Protein AF-C6LMX6-F1 (afdb_monomer_lite)

Structure (mmCIF, N/CA/C/O backbone):
data_AF-C6LMX6-F1
#
_entry.id   AF-C6LMX6-F1
#
loop_
_atom_site.group_PDB
_atom_site.id
_atom_site.type_symbol
_atom_site.label_atom_id
_atom_site.label_alt_id
_atom_site.label_comp_id
_atom_site.label_asym_id
_atom_site.label_entity_id
_atom_site.label_seq_id
_atom_site.pdbx_PDB_ins_code
_atom_site.Cartn_x
_atom_site.Cartn_y
_atom_site.Cartn_z
_atom_site.occupancy
_atom_site.B_iso_or_equiv
_atom_sit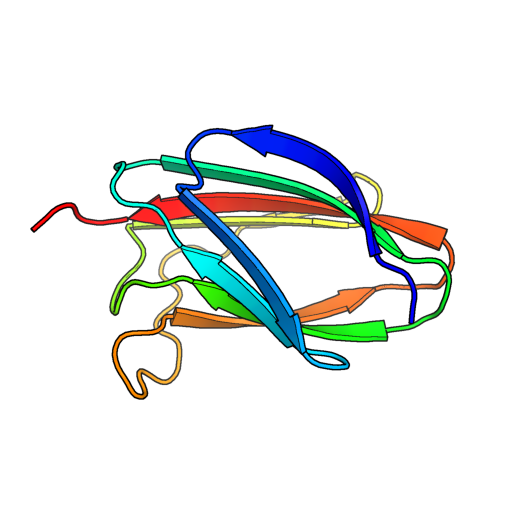e.auth_seq_id
_atom_site.auth_comp_id
_atom_site.auth_asym_id
_atom_site.auth_atom_id
_atom_site.pdbx_PDB_model_num
ATOM 1 N N . MET A 1 1 ? 11.745 10.430 -7.414 1.00 66.94 1 MET A N 1
ATOM 2 C CA . MET A 1 1 ? 10.822 9.294 -7.609 1.00 66.94 1 MET A CA 1
ATOM 3 C C . MET A 1 1 ? 9.443 9.878 -7.841 1.00 66.94 1 MET A C 1
ATOM 5 O O . MET A 1 1 ? 9.016 10.656 -6.999 1.00 66.94 1 MET A O 1
ATOM 9 N N . SER A 1 2 ? 8.808 9.570 -8.974 1.00 77.62 2 SER A N 1
ATOM 10 C CA . SER A 1 2 ? 7.415 9.965 -9.233 1.00 77.62 2 SER A CA 1
ATOM 11 C C . SER A 1 2 ? 6.511 8.787 -8.899 1.00 77.62 2 SER A C 1
ATOM 13 O O . SER A 1 2 ? 6.816 7.665 -9.315 1.00 77.62 2 SER A O 1
ATOM 15 N N . LEU A 1 3 ? 5.462 9.050 -8.126 1.00 85.88 3 LEU A N 1
ATOM 16 C CA . LEU A 1 3 ? 4.334 8.153 -7.924 1.00 85.88 3 LEU A CA 1
ATOM 17 C C . LEU A 1 3 ? 3.139 8.766 -8.638 1.00 85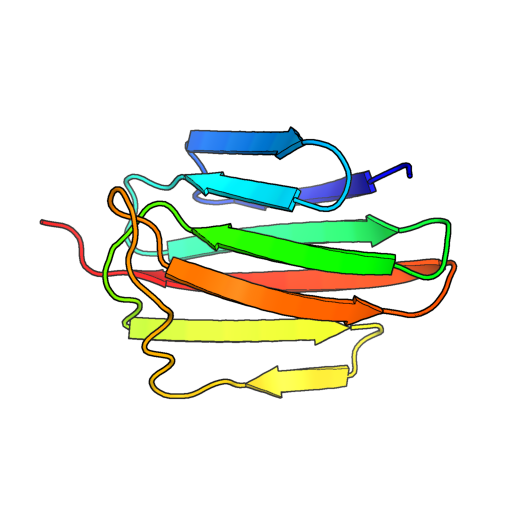.88 3 LEU A C 1
ATOM 19 O O . LEU A 1 3 ? 2.688 9.842 -8.252 1.00 85.88 3 LEU A O 1
ATOM 23 N N . ASP A 1 4 ? 2.632 8.078 -9.653 1.00 91.25 4 ASP A N 1
ATOM 24 C CA . ASP A 1 4 ? 1.445 8.528 -10.374 1.00 91.25 4 ASP A CA 1
ATOM 25 C C . ASP A 1 4 ? 0.257 7.688 -9.901 1.00 91.25 4 ASP A C 1
ATOM 27 O O . ASP A 1 4 ? 0.205 6.475 -10.120 1.00 91.25 4 ASP A O 1
ATOM 31 N N . VAL A 1 5 ? -0.667 8.321 -9.176 1.00 93.44 5 VAL A N 1
ATOM 32 C CA . VAL A 1 5 ? -1.855 7.654 -8.630 1.00 93.44 5 VAL A CA 1
ATOM 33 C C . VAL A 1 5 ? -2.842 7.389 -9.758 1.00 93.44 5 VAL A C 1
ATOM 35 O O . VAL A 1 5 ? -3.235 8.308 -10.472 1.00 93.44 5 VAL A O 1
ATOM 38 N N . LEU A 1 6 ? -3.252 6.130 -9.894 1.00 93.75 6 LEU A N 1
ATOM 39 C CA . LEU A 1 6 ? -4.257 5.700 -10.863 1.00 93.75 6 LEU A CA 1
ATOM 40 C C . LEU A 1 6 ? -5.652 5.675 -10.239 1.00 93.75 6 LEU A C 1
ATOM 42 O O . LEU A 1 6 ? -6.624 6.072 -10.873 1.00 93.75 6 LEU A O 1
ATOM 46 N N . GLU A 1 7 ? -5.747 5.180 -9.006 1.00 94.88 7 GLU A N 1
ATOM 47 C CA . GLU A 1 7 ? -7.017 4.946 -8.327 1.00 94.88 7 GLU A CA 1
ATOM 48 C C . GLU A 1 7 ? -6.818 4.987 -6.810 1.00 94.88 7 GLU A C 1
ATOM 50 O O . GLU A 1 7 ? -5.782 4.558 -6.299 1.00 94.88 7 GLU A O 1
ATOM 55 N N . MET A 1 8 ? -7.805 5.505 -6.084 1.00 94.69 8 MET A N 1
ATOM 56 C CA . MET A 1 8 ? -7.797 5.560 -4.626 1.00 94.69 8 MET A CA 1
ATOM 57 C C . MET A 1 8 ? -9.231 5.529 -4.103 1.00 94.69 8 MET A C 1
ATOM 59 O O . MET A 1 8 ? -10.082 6.259 -4.611 1.00 94.69 8 MET A O 1
ATOM 63 N N . ASN A 1 9 ? -9.494 4.711 -3.085 1.00 95.62 9 ASN A N 1
ATOM 64 C CA . ASN A 1 9 ? -10.790 4.650 -2.413 1.00 95.62 9 ASN A CA 1
ATOM 65 C C . ASN A 1 9 ? -10.612 4.362 -0.916 1.00 95.62 9 ASN A C 1
ATOM 67 O O . ASN A 1 9 ? -9.650 3.708 -0.517 1.00 95.62 9 ASN A O 1
ATOM 71 N N . GLY A 1 10 ? -11.526 4.862 -0.086 1.00 90.88 10 GLY A N 1
ATOM 72 C CA . GLY A 1 10 ? -11.503 4.636 1.361 1.00 90.88 10 GLY A CA 1
ATOM 73 C C . GLY A 1 10 ? -10.314 5.267 2.096 1.00 90.88 10 GLY A C 1
ATOM 74 O O . GLY A 1 10 ? -10.085 4.928 3.249 1.0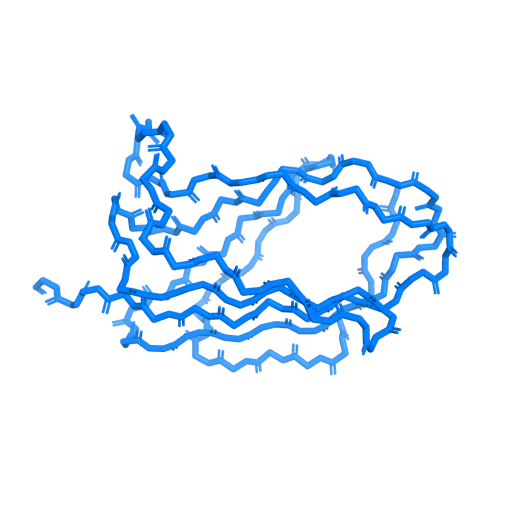0 90.88 10 GLY A O 1
ATOM 75 N N . LEU A 1 11 ? -9.545 6.164 1.463 1.00 92.69 11 LEU A N 1
ATOM 76 C CA . LEU A 1 11 ? -8.451 6.905 2.103 1.00 92.69 11 LEU A CA 1
ATOM 77 C C . LEU A 1 11 ? -8.851 8.361 2.341 1.00 92.69 11 LEU A C 1
ATOM 79 O O . LEU A 1 11 ? -9.251 9.049 1.404 1.00 92.69 11 LEU A O 1
ATOM 83 N N . ASP A 1 12 ? -8.658 8.857 3.561 1.00 90.69 12 ASP A N 1
ATOM 84 C CA . ASP A 1 12 ? -8.832 10.279 3.886 1.00 90.69 12 ASP A CA 1
ATOM 85 C C . ASP A 1 12 ? -7.640 11.110 3.426 1.00 90.69 12 ASP A C 1
ATOM 87 O O . ASP A 1 12 ? -7.774 12.279 3.072 1.00 90.69 12 ASP A O 1
ATOM 91 N N . SER A 1 13 ? -6.443 10.521 3.462 1.00 91.06 13 SER A N 1
ATOM 92 C CA . SER A 1 13 ? -5.236 11.178 2.970 1.00 91.06 13 SER A CA 1
ATOM 93 C C . SER A 1 13 ? -4.172 10.184 2.533 1.00 91.06 13 SER A C 1
ATOM 95 O O . SER A 1 13 ? -4.037 9.083 3.075 1.00 91.06 13 SER A O 1
ATOM 97 N N . MET A 1 14 ? -3.382 10.630 1.560 1.00 92.00 14 MET A N 1
ATOM 98 C CA . MET A 1 14 ? -2.160 9.980 1.126 1.00 92.00 14 MET A CA 1
ATOM 99 C C . MET A 1 14 ? -1.036 11.015 1.083 1.00 92.00 14 MET A C 1
ATOM 101 O O . MET A 1 14 ? -1.221 12.120 0.572 1.00 92.00 14 MET A O 1
ATOM 105 N N . GLU A 1 15 ? 0.123 10.665 1.637 1.00 92.94 15 GLU A N 1
ATOM 106 C CA . GLU A 1 15 ? 1.310 11.518 1.629 1.00 92.94 15 GLU A CA 1
ATOM 107 C C . GLU A 1 15 ? 2.544 10.723 1.195 1.00 92.94 15 GLU A C 1
ATOM 109 O O . GLU A 1 15 ? 2.831 9.651 1.726 1.00 92.94 15 GLU A O 1
ATOM 114 N N . GLN A 1 16 ? 3.319 11.275 0.261 1.00 90.19 16 GLN A N 1
ATOM 115 C CA . GLN A 1 16 ? 4.613 10.726 -0.128 1.00 90.19 16 GLN A CA 1
ATOM 116 C C . GLN A 1 16 ? 5.752 11.552 0.484 1.00 90.19 16 GLN A C 1
ATOM 118 O O . GLN A 1 16 ? 5.847 12.759 0.264 1.00 90.19 16 GLN A O 1
ATOM 123 N N . ARG A 1 17 ? 6.679 10.887 1.186 1.00 89.19 17 ARG A N 1
ATOM 124 C CA . ARG A 1 17 ? 7.916 11.489 1.715 1.00 89.19 17 ARG A CA 1
ATOM 125 C C . ARG A 1 17 ? 9.133 10.701 1.250 1.00 89.19 17 ARG A C 1
ATOM 127 O O . ARG A 1 17 ? 9.503 9.690 1.841 1.00 89.19 17 ARG A O 1
ATOM 134 N N . GLY A 1 18 ? 9.760 11.145 0.161 1.00 87.88 18 GLY A N 1
ATOM 135 C CA . GLY A 1 18 ? 10.859 10.401 -0.461 1.00 87.88 18 GLY A CA 1
ATOM 136 C C . GLY A 1 18 ? 10.398 9.011 -0.913 1.00 87.88 18 GLY A C 1
ATOM 137 O O . GLY A 1 18 ? 9.488 8.904 -1.735 1.00 87.88 18 GLY A O 1
ATOM 138 N N . SER A 1 19 ? 11.010 7.966 -0.349 1.00 87.62 19 SER A N 1
ATOM 139 C CA . SER A 1 19 ? 10.645 6.554 -0.567 1.00 87.62 19 SER A CA 1
ATOM 140 C C . SER A 1 19 ? 9.634 6.022 0.458 1.00 87.62 19 SER A C 1
ATOM 142 O O . SER A 1 19 ? 9.547 4.812 0.666 1.00 87.62 19 SER A O 1
ATOM 144 N N . GLN A 1 20 ? 8.901 6.905 1.138 1.00 91.19 20 GLN A N 1
ATOM 145 C CA . GLN A 1 20 ? 7.826 6.534 2.052 1.00 91.19 20 GLN A CA 1
ATOM 146 C C . GLN A 1 20 ? 6.468 6.931 1.482 1.00 91.19 20 GLN A C 1
ATOM 148 O O . GLN A 1 20 ? 6.322 8.033 0.950 1.00 91.19 20 GLN A O 1
ATOM 153 N N . LEU A 1 21 ? 5.485 6.050 1.643 1.00 92.50 21 LEU A N 1
ATOM 154 C CA . LEU A 1 21 ? 4.086 6.289 1.307 1.00 92.50 21 LEU A CA 1
ATOM 155 C C . LEU A 1 21 ? 3.242 6.124 2.570 1.00 92.50 21 LEU A C 1
ATOM 157 O O . LEU A 1 21 ? 3.206 5.044 3.149 1.00 92.50 21 LEU A O 1
ATOM 161 N N . ILE A 1 22 ? 2.583 7.191 2.999 1.00 91.88 22 ILE A N 1
ATOM 162 C CA . ILE A 1 22 ? 1.720 7.215 4.177 1.00 91.88 22 ILE A CA 1
ATOM 163 C C . ILE A 1 22 ? 0.271 7.194 3.699 1.00 91.88 22 ILE A C 1
ATOM 165 O O . ILE A 1 22 ? -0.131 8.057 2.923 1.00 91.88 22 ILE A O 1
ATOM 169 N N . LEU A 1 23 ? -0.501 6.220 4.170 1.00 93.12 23 LEU A N 1
ATOM 170 C CA . LEU A 1 23 ? -1.911 6.014 3.860 1.00 93.12 23 LEU A CA 1
ATOM 171 C C . LEU A 1 23 ? -2.713 6.154 5.152 1.00 93.12 23 LEU A C 1
ATOM 173 O O . LEU A 1 23 ? -2.418 5.486 6.143 1.00 93.12 23 LEU A O 1
ATOM 177 N N . LYS A 1 24 ? -3.726 7.017 5.163 1.00 90.00 24 LYS A N 1
ATOM 178 C CA . LYS A 1 24 ? -4.639 7.157 6.303 1.00 90.00 24 LYS A CA 1
ATOM 179 C C . LYS A 1 24 ? -6.067 6.918 5.851 1.00 90.00 24 LYS A C 1
ATOM 181 O O . LYS A 1 24 ? -6.484 7.447 4.823 1.00 90.00 24 LYS A O 1
ATOM 186 N N . SER A 1 25 ? -6.783 6.138 6.646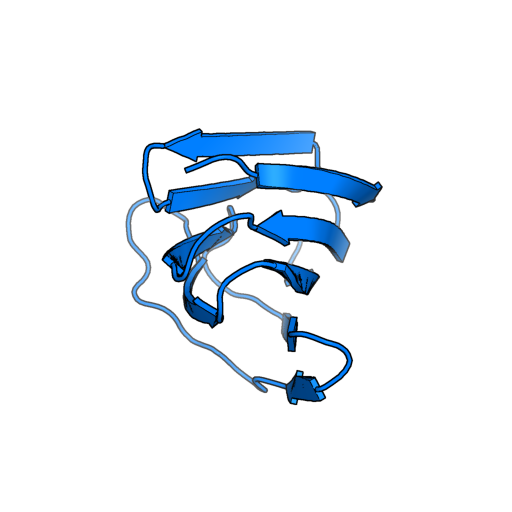 1.00 86.88 25 SER A N 1
ATOM 187 C CA . SER A 1 25 ? -8.197 5.837 6.474 1.00 86.88 25 SER A CA 1
ATOM 188 C C . SER A 1 25 ? -8.885 5.891 7.841 1.00 86.88 25 SER A C 1
ATOM 190 O O . SER A 1 25 ? -8.313 5.443 8.834 1.00 86.88 25 SER A O 1
ATOM 192 N N . LEU A 1 26 ? -10.090 6.444 7.884 1.00 83.19 26 LEU A N 1
ATOM 193 C CA . LEU A 1 26 ? -11.061 6.423 8.973 1.00 83.19 26 LEU A CA 1
ATOM 194 C C . LEU A 1 26 ? -12.100 5.312 8.748 1.00 83.19 26 LEU A C 1
ATOM 196 O O . LEU A 1 26 ? -12.873 4.999 9.650 1.00 83.19 26 LEU A O 1
ATOM 200 N N . GLY A 1 27 ? -12.138 4.739 7.540 1.00 86.44 27 GLY A N 1
ATOM 201 C CA . GLY A 1 27 ? -12.994 3.616 7.174 1.00 86.44 27 GLY A CA 1
ATOM 202 C C . GLY A 1 27 ? -12.362 2.269 7.515 1.00 86.44 27 GLY A C 1
ATOM 203 O O . GLY A 1 27 ? -11.187 2.173 7.852 1.00 86.44 27 GLY A O 1
ATOM 204 N N . GLU A 1 28 ? -13.147 1.201 7.418 1.00 90.88 28 GLU A N 1
ATOM 205 C CA . GLU A 1 28 ? -12.653 -0.160 7.659 1.00 90.88 28 GLU A CA 1
ATOM 206 C C . GLU A 1 28 ? -11.736 -0.637 6.530 1.00 90.88 28 GLU A C 1
ATOM 208 O O . GLU A 1 28 ? -10.796 -1.386 6.775 1.00 90.88 28 GLU A O 1
ATOM 213 N N . GLU A 1 29 ? -11.980 -0.182 5.303 1.00 92.81 29 GLU A N 1
ATOM 214 C CA . GLU A 1 29 ? -11.253 -0.607 4.113 1.00 92.81 29 GLU A CA 1
ATOM 215 C C . GLU A 1 29 ? -10.622 0.587 3.399 1.00 92.81 29 GLU A C 1
ATOM 217 O O . GLU A 1 29 ? -11.220 1.662 3.295 1.00 92.81 29 GLU A O 1
ATOM 222 N N . GLY A 1 30 ? -9.418 0.378 2.873 1.00 93.88 30 GLY A N 1
ATOM 223 C CA . GLY A 1 30 ? -8.688 1.361 2.088 1.00 93.88 30 GLY A CA 1
ATOM 224 C C . GLY A 1 30 ? -7.970 0.714 0.914 1.00 93.88 30 GLY A C 1
ATOM 225 O O . GLY A 1 30 ? -7.460 -0.405 0.999 1.00 93.88 30 GLY A O 1
ATOM 226 N N . TYR A 1 31 ? -7.922 1.436 -0.201 1.00 94.19 31 TYR A N 1
ATOM 227 C CA . TYR A 1 31 ? -7.277 0.981 -1.421 1.00 94.19 31 TYR A CA 1
ATOM 228 C C . TYR A 1 31 ? -6.575 2.120 -2.153 1.00 94.19 31 TYR A C 1
ATOM 230 O O . TYR A 1 31 ? -7.084 3.240 -2.250 1.00 94.19 31 TYR A O 1
ATOM 238 N N . ILE A 1 32 ? -5.415 1.806 -2.724 1.00 95.50 32 ILE A N 1
ATOM 239 C CA . ILE A 1 32 ? -4.704 2.679 -3.651 1.00 95.50 32 ILE A CA 1
ATOM 240 C C . ILE A 1 32 ? -4.006 1.861 -4.737 1.00 95.50 32 ILE A C 1
ATOM 242 O O . ILE A 1 32 ? -3.403 0.823 -4.465 1.00 95.50 32 ILE A O 1
ATOM 246 N N . ARG A 1 33 ? -4.027 2.372 -5.968 1.00 94.88 33 ARG A N 1
ATOM 247 C CA . ARG A 1 33 ? -3.245 1.858 -7.090 1.00 94.88 33 ARG A CA 1
ATOM 248 C C . ARG A 1 33 ? -2.469 2.978 -7.757 1.00 94.88 33 ARG A C 1
ATOM 250 O O . ARG A 1 33 ? -3.003 4.056 -8.008 1.00 94.88 33 ARG A O 1
ATOM 257 N N . PHE A 1 34 ? -1.203 2.725 -8.046 1.00 93.69 34 PHE A N 1
ATOM 258 C CA . PHE A 1 34 ? -0.276 3.728 -8.559 1.00 93.69 34 PHE A CA 1
ATOM 259 C C . PHE A 1 34 ? 0.812 3.103 -9.428 1.00 93.69 34 PHE A C 1
ATOM 261 O O . PHE A 1 34 ? 1.063 1.901 -9.359 1.00 93.69 34 PHE A O 1
ATOM 268 N N . THR A 1 35 ? 1.495 3.922 -10.222 1.00 92.44 35 THR A N 1
ATOM 269 C CA . THR A 1 35 ? 2.688 3.510 -10.971 1.00 92.44 35 THR A CA 1
ATOM 270 C C . THR A 1 35 ? 3.947 4.170 -10.434 1.00 92.44 35 THR A C 1
ATOM 272 O O . THR A 1 35 ? 3.919 5.323 -10.003 1.00 92.44 35 THR A O 1
ATOM 275 N N . ILE A 1 36 ? 5.070 3.455 -10.506 1.00 90.25 36 ILE A N 1
ATOM 276 C CA . ILE A 1 36 ? 6.405 3.992 -10.222 1.00 90.25 36 ILE A CA 1
ATOM 277 C C . ILE A 1 36 ? 7.257 4.017 -11.490 1.00 90.25 36 ILE A C 1
ATOM 279 O O . ILE A 1 36 ? 7.317 3.047 -12.241 1.00 90.25 36 ILE A O 1
ATOM 283 N N . SER A 1 37 ? 7.971 5.114 -11.737 1.00 86.69 37 SER A N 1
ATOM 284 C CA . SER A 1 37 ? 8.787 5.261 -12.953 1.00 86.69 37 SER A CA 1
ATOM 285 C C . SER A 1 37 ? 10.159 4.579 -12.872 1.00 86.69 37 SER A C 1
ATOM 287 O O . SER A 1 37 ? 10.705 4.159 -13.893 1.00 86.69 37 SER A O 1
ATOM 289 N N . THR A 1 38 ? 10.702 4.412 -11.666 1.00 88.25 38 THR A N 1
ATOM 290 C CA . THR A 1 38 ? 12.038 3.853 -11.404 1.00 88.25 38 THR A CA 1
ATOM 291 C C . THR A 1 38 ? 11.980 2.735 -10.373 1.00 88.25 38 THR A C 1
ATOM 293 O O . THR A 1 38 ? 11.119 2.765 -9.496 1.00 88.25 38 THR A O 1
ATOM 296 N N . TYR A 1 39 ? 12.927 1.794 -10.434 1.00 87.94 39 TYR A N 1
ATOM 297 C CA . TYR A 1 39 ? 13.131 0.782 -9.396 1.00 87.94 39 TYR A CA 1
ATOM 298 C C . TYR A 1 39 ? 13.149 1.441 -8.018 1.00 87.94 39 TYR A C 1
ATOM 300 O O . TYR A 1 39 ? 13.904 2.389 -7.788 1.00 87.94 39 TYR A O 1
ATOM 308 N N . THR A 1 40 ? 12.294 0.959 -7.124 1.00 86.62 40 THR A N 1
ATOM 309 C CA . THR A 1 40 ? 12.054 1.606 -5.838 1.00 86.62 40 THR A CA 1
ATOM 310 C C . THR A 1 40 ? 11.854 0.556 -4.757 1.00 86.62 40 THR A C 1
ATOM 312 O O . THR A 1 40 ? 11.087 -0.392 -4.922 1.00 86.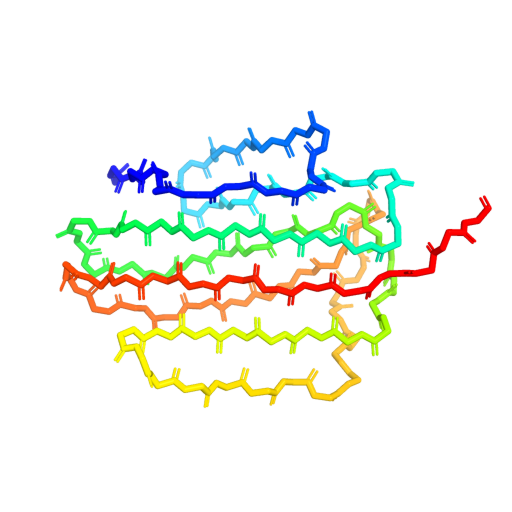62 40 THR A O 1
ATOM 315 N N . LYS A 1 41 ? 12.520 0.774 -3.620 1.00 90.00 41 LYS A N 1
ATOM 316 C CA . LYS A 1 41 ? 12.160 0.164 -2.342 1.00 90.00 41 LYS A CA 1
ATOM 317 C C . LYS A 1 41 ? 11.303 1.166 -1.571 1.00 90.00 41 LYS A C 1
ATOM 319 O O . LYS A 1 41 ? 11.818 2.196 -1.138 1.00 90.00 41 LYS A O 1
ATOM 324 N N . LEU A 1 42 ? 10.006 0.900 -1.474 1.00 88.69 42 LEU A N 1
ATOM 325 C CA . LEU A 1 42 ? 9.015 1.780 -0.862 1.00 88.69 42 LEU A CA 1
ATOM 326 C C . LEU A 1 42 ? 8.692 1.289 0.549 1.00 88.69 42 LEU A C 1
ATOM 328 O O . LEU A 1 42 ? 8.333 0.128 0.716 1.00 88.69 42 LEU A O 1
ATOM 332 N N . LYS A 1 43 ? 8.765 2.170 1.548 1.00 90.88 43 LYS A N 1
ATOM 333 C CA . LYS A 1 43 ? 8.212 1.904 2.881 1.00 90.88 43 LYS A CA 1
ATOM 334 C C . LYS A 1 43 ? 6.793 2.459 2.949 1.00 90.88 43 LYS A C 1
ATOM 336 O O . LYS A 1 43 ? 6.602 3.670 2.875 1.00 90.88 43 LYS A O 1
ATOM 341 N N . VAL A 1 44 ? 5.808 1.588 3.092 1.00 91.12 44 VAL A N 1
ATOM 342 C CA . VAL A 1 44 ? 4.401 1.968 3.231 1.00 91.12 44 VAL A CA 1
ATOM 343 C C . VAL A 1 44 ? 4.050 2.040 4.710 1.00 91.12 44 VAL A C 1
ATOM 345 O O . VAL A 1 44 ? 4.481 1.185 5.474 1.00 91.12 44 VAL A O 1
ATOM 348 N N . LEU A 1 45 ? 3.302 3.064 5.112 1.00 90.50 45 LEU A N 1
ATOM 349 C CA . LEU A 1 45 ? 2.815 3.316 6.466 1.00 90.50 45 LEU A CA 1
ATOM 350 C C . LEU A 1 45 ? 1.294 3.481 6.410 1.00 90.50 45 LEU A C 1
ATOM 352 O O . LEU A 1 45 ? 0.822 4.455 5.837 1.00 90.50 45 LEU A O 1
ATOM 356 N N . ILE A 1 46 ? 0.527 2.571 7.001 1.00 89.19 46 ILE A N 1
ATOM 357 C CA . ILE A 1 46 ? -0.934 2.674 7.116 1.00 89.19 46 ILE A CA 1
ATOM 358 C C . ILE A 1 46 ? -1.274 3.168 8.523 1.00 89.19 46 ILE A C 1
ATOM 360 O O . ILE A 1 46 ? -0.731 2.641 9.489 1.00 89.19 46 ILE A O 1
ATOM 364 N N . GLY A 1 47 ? -2.120 4.193 8.642 1.00 86.44 47 GLY A N 1
ATOM 365 C CA . GLY A 1 47 ? -2.481 4.885 9.890 1.00 86.44 47 GLY A CA 1
ATOM 366 C C . GLY A 1 47 ? -3.334 4.080 10.874 1.00 86.44 47 GLY A C 1
ATOM 367 O O . GLY A 1 47 ? -4.365 4.570 11.317 1.00 86.44 47 GLY A O 1
ATOM 368 N N . THR A 1 48 ? -2.908 2.863 11.196 1.00 80.44 48 THR A N 1
ATOM 369 C CA . THR A 1 48 ? -3.479 1.989 12.221 1.00 80.44 48 THR A CA 1
ATOM 370 C C . THR A 1 48 ? -2.395 1.100 12.815 1.00 80.44 48 THR A C 1
ATOM 372 O O . THR A 1 48 ? -1.449 0.718 12.125 1.00 80.44 48 THR A O 1
ATOM 375 N N . GLU A 1 49 ? -2.526 0.721 14.083 1.00 73.94 49 GLU A N 1
ATOM 376 C CA . GLU A 1 49 ? -1.569 -0.173 14.745 1.00 73.94 49 GLU A CA 1
ATOM 377 C C . GLU A 1 49 ? -1.683 -1.625 14.270 1.00 73.94 49 GLU A C 1
ATOM 379 O O . GLU A 1 49 ? -0.690 -2.351 14.269 1.00 73.94 49 GLU A O 1
ATOM 384 N N . VAL A 1 50 ? -2.884 -2.063 13.872 1.00 76.50 50 VAL A N 1
ATOM 385 C CA . VAL A 1 50 ? -3.147 -3.453 13.487 1.00 76.50 50 VAL A CA 1
ATOM 386 C C . VAL A 1 50 ? -4.075 -3.503 12.279 1.00 76.50 50 VAL A C 1
ATOM 388 O O . VAL A 1 50 ? -5.184 -2.967 12.298 1.00 76.50 50 VAL A O 1
ATOM 391 N N . LEU A 1 51 ? -3.638 -4.222 11.247 1.00 84.00 51 LEU A N 1
ATOM 392 C CA . LEU A 1 51 ? -4.450 -4.547 10.079 1.00 84.00 51 LEU A CA 1
ATOM 393 C C . LEU A 1 51 ? -5.157 -5.889 10.276 1.00 84.00 51 LEU A C 1
ATOM 395 O O . LEU A 1 51 ? -4.583 -6.833 10.820 1.00 84.00 51 LEU A O 1
ATOM 399 N N . LYS A 1 52 ? -6.404 -5.975 9.811 1.00 86.94 52 LYS A N 1
ATOM 400 C CA . LYS A 1 52 ? -7.132 -7.242 9.666 1.00 86.94 52 LYS A CA 1
ATOM 401 C C . LYS A 1 52 ? -6.554 -8.046 8.506 1.00 86.94 52 LYS A C 1
ATOM 403 O O . LYS A 1 52 ? -6.275 -9.230 8.660 1.00 86.94 52 LYS A O 1
ATOM 408 N N . SER A 1 53 ? -6.351 -7.384 7.370 1.00 87.31 53 SER A N 1
ATOM 409 C CA . SER A 1 53 ? -5.765 -7.971 6.168 1.00 87.31 53 SER A CA 1
ATOM 410 C C . SER A 1 53 ? -5.008 -6.919 5.362 1.00 87.31 53 SER A C 1
ATOM 412 O O . SER A 1 53 ? -5.290 -5.718 5.440 1.00 87.31 53 SER A O 1
ATOM 414 N N . LEU A 1 54 ? -4.019 -7.382 4.601 1.00 88.75 54 LEU A N 1
ATOM 415 C CA . LEU A 1 54 ? -3.222 -6.572 3.690 1.00 88.75 54 LEU A CA 1
ATOM 416 C C . LEU A 1 54 ? -2.922 -7.389 2.433 1.00 88.75 54 LEU A C 1
ATOM 418 O O . LEU A 1 54 ? -2.293 -8.446 2.493 1.00 88.75 54 LEU A O 1
ATOM 422 N N . THR A 1 55 ? -3.310 -6.853 1.284 1.00 89.31 55 THR A N 1
ATOM 423 C CA . THR A 1 55 ? -3.006 -7.425 -0.025 1.00 89.31 55 THR A CA 1
ATOM 424 C C . THR A 1 55 ? -2.198 -6.419 -0.824 1.00 89.31 55 THR A C 1
ATOM 426 O O . THR A 1 55 ? -2.609 -5.273 -1.017 1.00 89.31 55 THR A O 1
ATOM 429 N N . VAL A 1 56 ? -1.041 -6.855 -1.315 1.00 89.69 56 VAL A N 1
ATOM 430 C CA . VAL A 1 56 ? -0.170 -6.048 -2.168 1.00 89.69 56 VAL A CA 1
ATOM 431 C C . VAL A 1 56 ? -0.070 -6.725 -3.524 1.00 89.69 56 VAL A C 1
ATOM 433 O O . VAL A 1 56 ? 0.130 -7.930 -3.616 1.00 89.69 56 VAL A O 1
ATOM 436 N N . CYS A 1 57 ? -0.198 -5.957 -4.594 1.00 87.81 57 CYS A N 1
ATOM 437 C CA . CYS A 1 57 ? -0.037 -6.441 -5.955 1.00 87.81 57 CYS A CA 1
ATOM 438 C C . CYS A 1 57 ? 1.026 -5.607 -6.664 1.00 87.81 57 CYS A C 1
ATOM 440 O O . CYS A 1 57 ? 0.991 -4.381 -6.580 1.00 87.81 57 CYS A O 1
ATOM 442 N N . VAL A 1 58 ? 1.967 -6.249 -7.356 1.00 86.00 58 VAL A N 1
ATOM 443 C CA . VAL A 1 58 ? 2.985 -5.581 -8.179 1.00 86.00 58 VAL A CA 1
ATOM 444 C C . VAL A 1 58 ? 2.959 -6.198 -9.573 1.00 86.00 58 VAL A C 1
ATOM 446 O O . VAL A 1 58 ? 3.248 -7.379 -9.723 1.00 86.00 58 VAL A O 1
ATOM 449 N N . ASN A 1 59 ? 2.635 -5.407 -10.600 1.00 85.31 59 ASN A N 1
ATOM 450 C CA . ASN A 1 59 ? 2.484 -5.863 -11.990 1.00 85.31 59 ASN A CA 1
ATOM 451 C C . ASN A 1 59 ? 1.585 -7.099 -12.124 1.00 85.31 59 ASN A C 1
ATOM 453 O O . ASN A 1 59 ? 1.966 -8.074 -12.766 1.00 85.31 59 ASN A O 1
ATOM 457 N N . ASP A 1 60 ? 0.424 -7.069 -11.471 1.00 70.75 60 ASP A N 1
ATOM 458 C CA . ASP A 1 60 ? -0.557 -8.161 -11.482 1.00 70.75 60 ASP A CA 1
ATOM 459 C C . ASP A 1 60 ? -0.065 -9.467 -10.811 1.00 70.75 60 ASP A C 1
ATOM 461 O O . ASP A 1 60 ? -0.730 -10.500 -10.879 1.00 70.75 60 ASP A O 1
ATOM 465 N N . VAL A 1 61 ? 1.073 -9.421 -10.100 1.00 72.50 61 VAL A N 1
ATOM 466 C CA . VAL A 1 61 ? 1.535 -10.479 -9.192 1.00 72.50 61 VAL A CA 1
ATOM 467 C C . VAL A 1 61 ? 1.082 -10.151 -7.772 1.00 72.50 61 VAL A C 1
ATOM 469 O O . VAL A 1 61 ? 1.498 -9.145 -7.194 1.00 72.50 61 VAL A O 1
ATOM 472 N N . TYR A 1 62 ? 0.234 -11.013 -7.212 1.00 64.25 62 TYR A N 1
ATOM 473 C CA . TYR A 1 62 ? -0.352 -10.848 -5.884 1.00 64.25 62 TYR A CA 1
ATOM 474 C C . TYR A 1 62 ? 0.559 -11.421 -4.796 1.00 64.25 62 TYR A C 1
ATOM 476 O O . TYR A 1 62 ? 0.997 -12.568 -4.869 1.00 64.25 62 TYR A O 1
ATOM 484 N N . GLN A 1 63 ? 0.795 -10.623 -3.762 1.00 64.94 63 GLN A N 1
ATOM 485 C CA . GLN A 1 63 ? 1.364 -11.045 -2.495 1.00 64.94 63 GLN A CA 1
ATOM 486 C C . GLN A 1 63 ? 0.352 -10.724 -1.391 1.00 64.94 63 GLN A C 1
ATOM 488 O O . GLN A 1 63 ? 0.170 -9.571 -0.994 1.00 64.94 63 GLN A O 1
ATOM 493 N N . GLU A 1 64 ? -0.334 -11.759 -0.916 1.00 57.91 64 GLU A N 1
ATOM 494 C CA . GLU A 1 64 ? -1.194 -11.681 0.261 1.00 57.91 64 GLU A CA 1
ATOM 495 C C . GLU A 1 64 ? -0.329 -11.860 1.511 1.00 57.91 64 GLU A C 1
ATOM 497 O O . GLU A 1 64 ? 0.476 -12.791 1.598 1.00 57.91 64 GLU A O 1
ATOM 502 N N . LEU A 1 65 ? -0.435 -10.920 2.449 1.00 60.28 65 LEU A N 1
ATOM 503 C CA . LEU A 1 65 ? 0.252 -10.991 3.732 1.00 60.28 65 LEU A CA 1
ATOM 504 C C . LEU A 1 65 ? -0.808 -11.131 4.820 1.00 60.28 65 LEU A C 1
ATOM 506 O O . LEU A 1 65 ? -1.265 -10.144 5.400 1.00 60.28 65 LEU A O 1
ATOM 510 N N . ASP A 1 66 ? -1.183 -12.378 5.094 1.00 48.75 66 ASP A N 1
ATOM 511 C CA . ASP A 1 66 ? -2.046 -12.705 6.221 1.00 48.75 66 ASP A CA 1
ATOM 512 C C . ASP A 1 66 ? -1.341 -12.359 7.533 1.00 48.75 66 ASP A C 1
ATOM 514 O O . ASP A 1 66 ? -0.226 -12.806 7.810 1.00 48.75 66 ASP A O 1
ATOM 518 N N . TYR A 1 67 ? -2.019 -11.569 8.365 1.00 51.66 67 TYR A N 1
ATOM 519 C CA . TYR A 1 67 ? -1.586 -11.262 9.726 1.00 51.66 67 TYR A CA 1
ATOM 520 C C . TYR A 1 67 ? -0.214 -10.568 9.820 1.00 51.66 67 TYR A C 1
ATOM 522 O O . TYR A 1 67 ? 0.673 -10.957 10.587 1.00 51.66 67 TYR A O 1
ATOM 530 N N . TYR A 1 68 ? -0.036 -9.488 9.058 1.00 55.91 68 TYR A N 1
ATOM 531 C CA . TYR A 1 68 ? 1.149 -8.649 9.180 1.00 55.91 68 TYR A CA 1
ATOM 532 C C . TYR A 1 68 ? 1.069 -7.782 1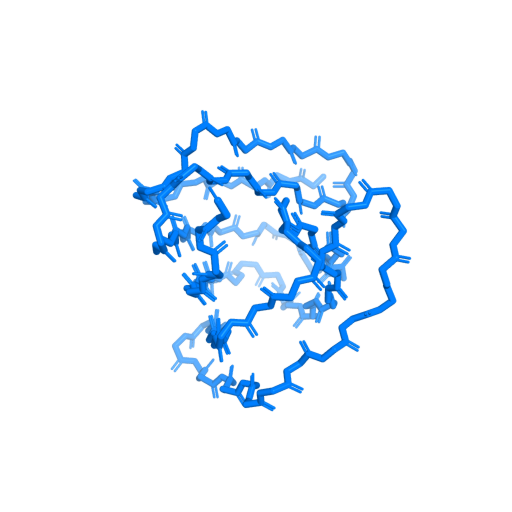0.448 1.00 55.91 68 TYR A C 1
ATOM 534 O O . TYR A 1 68 ? 0.261 -6.857 10.532 1.00 55.91 68 TYR A O 1
ATOM 542 N N . ARG A 1 69 ? 1.917 -8.086 11.443 1.00 54.75 69 ARG A N 1
ATOM 543 C CA . ARG A 1 69 ? 2.231 -7.205 12.582 1.00 54.75 69 ARG A CA 1
ATOM 544 C C . ARG A 1 69 ? 3.508 -6.419 12.276 1.00 54.75 69 ARG A C 1
ATOM 546 O O . ARG A 1 69 ? 4.601 -6.888 12.594 1.00 54.75 69 ARG A O 1
ATOM 553 N N . PRO A 1 70 ? 3.400 -5.258 11.627 1.00 56.22 70 PRO A N 1
ATOM 554 C CA . PRO A 1 70 ? 4.537 -4.370 11.457 1.00 56.22 70 PRO A CA 1
ATOM 555 C C . PRO A 1 70 ? 5.087 -3.857 12.784 1.00 56.22 70 PRO A C 1
ATOM 557 O O . PRO A 1 70 ? 4.395 -3.849 13.799 1.00 56.22 70 PRO A O 1
ATOM 560 N N . GLU A 1 71 ? 6.314 -3.339 12.751 1.00 56.81 71 GLU A N 1
ATOM 561 C CA . GLU A 1 71 ? 6.823 -2.478 13.818 1.00 56.81 71 GLU A CA 1
ATOM 562 C C . GLU A 1 71 ? 5.883 -1.276 14.000 1.00 56.81 71 GLU A C 1
ATOM 564 O O . GLU A 1 71 ? 5.831 -0.381 13.153 1.00 56.81 71 GLU A O 1
ATOM 569 N N . VAL A 1 72 ? 5.129 -1.266 15.102 1.00 55.66 72 VAL A N 1
ATOM 570 C CA . VAL A 1 72 ? 4.249 -0.152 15.458 1.00 55.66 72 VAL A CA 1
ATOM 571 C C . VAL A 1 72 ? 5.102 0.957 16.050 1.00 55.66 72 VAL A C 1
ATOM 573 O O . VAL A 1 72 ? 5.684 0.819 17.128 1.00 55.66 72 VAL A O 1
ATOM 576 N N . LYS A 1 73 ? 5.167 2.079 15.340 1.00 60.16 73 LYS A N 1
ATOM 577 C CA . LYS A 1 73 ? 5.716 3.329 15.853 1.00 60.16 73 LYS A CA 1
ATOM 578 C C . LYS A 1 73 ? 4.748 4.447 15.499 1.00 60.16 73 LYS A C 1
ATOM 580 O O . LYS A 1 73 ? 4.354 4.573 14.342 1.00 60.16 73 LYS A O 1
ATOM 585 N N . ASP A 1 74 ? 4.348 5.218 16.503 1.00 69.00 74 ASP A N 1
ATOM 586 C CA . ASP A 1 74 ? 3.472 6.385 16.350 1.00 69.00 74 ASP A CA 1
ATOM 587 C C . ASP A 1 74 ? 2.095 6.078 15.711 1.00 69.00 74 ASP A C 1
ATOM 589 O O . ASP A 1 74 ? 1.534 6.921 15.015 1.00 69.00 74 ASP A O 1
ATOM 593 N N . GLY A 1 75 ? 1.543 4.875 15.933 1.00 75.38 75 GLY A N 1
ATOM 594 C CA . GLY A 1 75 ? 0.203 4.496 15.460 1.00 75.38 75 GLY A CA 1
ATOM 595 C C . GLY A 1 75 ? 0.127 3.971 14.021 1.00 75.38 75 GLY A C 1
ATOM 596 O O . GLY A 1 75 ? -0.961 3.938 13.451 1.00 75.38 75 GLY A O 1
ATOM 597 N N . PHE A 1 76 ? 1.258 3.586 13.413 1.00 81.00 76 PHE A N 1
ATOM 598 C CA . PHE A 1 76 ? 1.305 3.117 12.024 1.00 81.00 76 PHE A CA 1
ATOM 599 C C . PHE A 1 76 ? 1.698 1.650 11.873 1.00 81.00 76 PHE A C 1
ATOM 601 O O . PHE A 1 76 ? 2.632 1.162 12.509 1.00 81.00 76 PHE A O 1
ATOM 608 N N . SER A 1 77 ? 1.062 1.013 10.895 1.00 85.44 77 SER A N 1
ATOM 609 C CA . SER A 1 77 ? 1.408 -0.282 10.345 1.00 85.44 77 SER A CA 1
ATOM 610 C C . SER A 1 77 ? 2.341 -0.113 9.150 1.00 85.44 77 SER A C 1
ATOM 612 O O . SER A 1 77 ? 1.944 0.475 8.148 1.00 85.44 77 SER A O 1
ATOM 614 N N . SER A 1 78 ? 3.584 -0.599 9.225 1.00 86.62 78 SER A N 1
ATOM 615 C CA . SER A 1 78 ? 4.612 -0.361 8.201 1.00 86.62 78 SER A CA 1
ATOM 616 C C . SER A 1 78 ? 5.155 -1.599 7.487 1.00 86.62 78 SER A C 1
ATOM 618 O O . SER A 1 78 ? 5.733 -2.448 8.151 1.00 86.62 78 SER A O 1
ATOM 620 N N . PHE A 1 79 ? 5.103 -1.656 6.156 1.00 86.25 79 PHE A N 1
ATOM 621 C CA . PHE A 1 79 ? 5.716 -2.725 5.348 1.00 86.25 79 PHE A CA 1
ATOM 622 C C . PHE A 1 79 ? 6.606 -2.166 4.239 1.00 86.25 79 PHE A C 1
ATOM 624 O O . PHE A 1 79 ? 6.567 -0.974 3.931 1.00 86.25 79 PHE A O 1
ATOM 631 N N . GLU A 1 80 ? 7.423 -3.024 3.631 1.00 89.12 80 GLU A N 1
ATOM 632 C CA . GLU A 1 80 ? 8.266 -2.659 2.495 1.00 89.12 80 GLU A CA 1
ATOM 633 C C . GLU A 1 80 ? 7.784 -3.340 1.212 1.00 89.12 80 GLU A C 1
ATOM 635 O O . GLU A 1 80 ? 7.486 -4.531 1.203 1.00 89.12 80 GLU A O 1
ATOM 640 N N . ILE A 1 81 ? 7.763 -2.586 0.114 1.00 88.19 81 ILE A N 1
ATOM 641 C CA . ILE A 1 81 ? 7.541 -3.094 -1.240 1.00 88.19 81 ILE A CA 1
ATOM 642 C C . ILE A 1 81 ? 8.823 -2.866 -2.032 1.00 88.19 81 ILE A C 1
ATOM 644 O O . ILE A 1 81 ? 9.347 -1.751 -2.072 1.00 88.19 81 ILE A O 1
ATOM 648 N N . VAL A 1 82 ? 9.320 -3.903 -2.699 1.00 87.81 82 VAL A N 1
ATOM 649 C CA . VAL A 1 82 ? 10.368 -3.766 -3.715 1.00 87.81 82 VAL A CA 1
ATOM 650 C C . VAL A 1 82 ? 9.709 -3.926 -5.071 1.00 87.81 82 VAL A C 1
ATOM 652 O O . VAL A 1 82 ? 9.129 -4.970 -5.353 1.00 87.81 82 VAL A O 1
ATOM 655 N N . ALA A 1 83 ? 9.792 -2.897 -5.909 1.00 85.81 83 ALA A N 1
ATOM 656 C CA . ALA A 1 83 ? 9.138 -2.909 -7.206 1.00 85.81 83 ALA A CA 1
ATOM 657 C C . ALA A 1 83 ? 10.075 -2.420 -8.325 1.00 85.81 83 ALA A C 1
ATOM 659 O O . ALA A 1 83 ? 10.853 -1.477 -8.124 1.00 85.81 83 ALA A O 1
ATOM 660 N N . PRO A 1 84 ? 10.030 -3.066 -9.507 1.00 87.62 84 PRO A N 1
ATOM 661 C CA . PRO A 1 84 ? 10.866 -2.699 -10.642 1.00 87.62 84 PRO A CA 1
ATOM 662 C C . PRO A 1 84 ? 10.440 -1.364 -11.268 1.00 87.62 84 PRO A C 1
ATOM 664 O O . PRO A 1 84 ? 9.357 -0.843 -11.010 1.00 87.62 84 PRO A O 1
ATOM 667 N N . SER A 1 85 ? 11.295 -0.800 -12.123 1.00 87.56 85 SER A N 1
ATOM 668 C CA . SER A 1 85 ? 10.945 0.387 -12.913 1.00 87.56 85 SER A CA 1
ATOM 669 C C . SER A 1 85 ? 9.684 0.140 -13.745 1.00 87.56 85 SER A C 1
ATOM 671 O O . SER A 1 85 ? 9.552 -0.924 -14.349 1.00 87.56 85 SER A O 1
ATOM 673 N N . ARG A 1 86 ? 8.809 1.149 -13.836 1.00 88.62 86 ARG A N 1
ATOM 674 C CA . ARG A 1 86 ? 7.526 1.097 -14.563 1.00 88.62 86 ARG A CA 1
ATOM 675 C C . ARG A 1 86 ? 6.529 0.087 -13.991 1.00 88.62 86 ARG A C 1
ATOM 677 O O . ARG A 1 86 ? 5.655 -0.377 -14.718 1.00 88.62 86 ARG A O 1
ATOM 684 N N . ALA A 1 87 ? 6.659 -0.263 -12.711 1.00 89.56 87 ALA A N 1
ATOM 685 C CA . ALA A 1 87 ? 5.708 -1.153 -12.070 1.00 89.56 87 ALA A CA 1
ATOM 686 C C . ALA A 1 87 ? 4.386 -0.448 -11.745 1.00 89.56 87 ALA A C 1
ATOM 688 O O . ALA A 1 87 ? 4.383 0.715 -11.338 1.00 89.56 87 ALA A O 1
ATOM 689 N N . THR A 1 88 ? 3.285 -1.187 -11.869 1.00 92.44 88 THR A N 1
ATOM 690 C CA . THR A 1 88 ? 1.984 -0.835 -11.291 1.00 92.44 88 THR A CA 1
ATOM 691 C C . THR A 1 88 ? 1.839 -1.550 -9.959 1.00 92.44 88 THR A C 1
ATOM 693 O O . THR A 1 88 ? 2.048 -2.758 -9.888 1.00 92.44 88 THR A O 1
ATOM 696 N N . ILE A 1 89 ? 1.491 -0.817 -8.909 1.00 92.06 89 ILE A N 1
ATOM 697 C CA . ILE A 1 89 ? 1.349 -1.340 -7.555 1.00 92.06 89 ILE A CA 1
ATOM 698 C C . ILE A 1 89 ? -0.078 -1.086 -7.084 1.00 92.06 89 ILE A C 1
ATOM 700 O O . ILE A 1 89 ? -0.586 0.023 -7.239 1.00 92.06 89 ILE A O 1
ATOM 704 N N . GLY A 1 90 ? -0.713 -2.109 -6.521 1.00 93.44 90 GLY A N 1
ATOM 705 C CA . GLY A 1 90 ? -1.985 -2.018 -5.813 1.00 93.44 90 GLY A CA 1
ATOM 706 C C . GLY A 1 90 ? -1.791 -2.378 -4.346 1.00 93.44 90 GLY A C 1
ATOM 707 O O . GLY A 1 90 ? -1.097 -3.343 -4.034 1.00 93.44 90 GLY A O 1
ATOM 708 N N . ILE A 1 91 ? -2.392 -1.605 -3.452 1.00 93.06 91 ILE A N 1
ATOM 709 C CA . ILE A 1 91 ? -2.416 -1.874 -2.016 1.00 93.06 91 ILE A CA 1
ATOM 710 C C . ILE A 1 91 ? -3.874 -1.837 -1.589 1.00 93.06 91 ILE A C 1
ATOM 712 O O . ILE A 1 91 ? -4.527 -0.804 -1.722 1.00 93.06 91 ILE A O 1
ATOM 716 N N . TYR A 1 92 ? -4.361 -2.959 -1.078 1.00 92.44 92 TYR A N 1
ATOM 717 C CA . TYR A 1 92 ? -5.656 -3.079 -0.424 1.00 92.44 92 TYR A CA 1
ATOM 718 C C . TYR A 1 92 ? -5.424 -3.460 1.030 1.00 92.44 92 TYR A C 1
ATOM 720 O O . TYR A 1 92 ? -4.601 -4.330 1.321 1.00 92.44 92 TYR A O 1
ATOM 728 N N . PHE A 1 93 ? -6.128 -2.815 1.947 1.00 90.94 93 PHE A N 1
ATOM 729 C CA . PHE A 1 93 ? -6.034 -3.142 3.357 1.00 90.94 93 PHE A CA 1
ATOM 730 C C . PHE A 1 93 ? -7.381 -3.008 4.052 1.00 90.94 93 PHE A C 1
ATOM 732 O O . PHE A 1 93 ? -8.212 -2.175 3.691 1.00 90.94 93 PHE A O 1
ATOM 739 N N . CYS A 1 94 ? -7.546 -3.811 5.096 1.00 90.44 94 CYS A N 1
ATOM 740 C CA . CYS A 1 94 ? -8.664 -3.736 6.019 1.00 90.44 94 CYS A CA 1
ATOM 741 C C . CYS A 1 94 ? -8.123 -3.536 7.438 1.00 90.44 94 CYS A C 1
ATOM 743 O O . CYS A 1 94 ? -7.141 -4.170 7.835 1.00 90.44 94 CYS A O 1
ATOM 745 N N . GLN A 1 95 ? -8.743 -2.650 8.210 1.00 86.38 95 GLN A N 1
ATOM 746 C CA . GLN A 1 95 ? -8.310 -2.257 9.548 1.00 86.38 95 GLN A CA 1
ATOM 747 C C . GLN A 1 95 ? -9.437 -2.366 10.576 1.00 86.38 95 GLN A C 1
ATOM 749 O O . GLN A 1 95 ? -10.618 -2.453 10.249 1.00 86.38 95 GLN A O 1
ATOM 754 N N . TYR A 1 96 ? -9.071 -2.377 11.854 1.00 80.81 96 TYR A N 1
ATOM 755 C CA . TYR A 1 96 ? -10.049 -2.229 12.927 1.00 80.81 96 TYR A CA 1
ATOM 756 C C . TYR A 1 96 ? -10.461 -0.757 13.044 1.00 80.81 96 TYR A C 1
ATOM 758 O O . TYR A 1 96 ? -9.595 0.109 13.146 1.00 80.81 96 TYR A O 1
ATOM 766 N N . ILE A 1 97 ? -11.769 -0.485 13.049 1.00 76.50 97 ILE A N 1
ATOM 767 C CA . ILE A 1 97 ? -12.311 0.816 13.462 1.00 76.50 97 ILE A CA 1
ATOM 768 C C . ILE A 1 97 ? -12.463 0.773 14.988 1.00 76.50 97 ILE A C 1
ATOM 770 O O . ILE A 1 97 ? -13.090 -0.154 15.509 1.00 76.50 97 ILE A O 1
ATOM 774 N N . GLY A 1 98 ? -11.832 1.724 15.680 1.00 62.44 98 GLY A N 1
ATOM 775 C CA . GLY A 1 98 ? -11.929 1.916 17.133 1.00 62.44 98 GLY A CA 1
ATOM 776 C C . GLY A 1 98 ? -13.056 2.852 17.536 1.00 62.44 98 GLY A C 1
ATOM 777 O O . GLY A 1 98 ? -13.390 3.749 16.730 1.00 62.44 98 GLY A O 1
#

pLDDT: mean 83.82, std 11.8, range [48.75, 95.62]

Organism: Giardia intestinalis (strain ATCC 50581 / GS clone H7) (NCBI:txid598745)

Sequence (98 aa):
MSLDVLEMNGLDSMEQRGSQLILKSLGEEGYIRFTISTYTKLKVLIGTEVLKSLTVCVNDVYQELDYYRPEVKDGFSSFEIVAPSRATIGIYFCQYIG

Secondary structure (DSSP, 8-state):
--EEEEEEES-SEEEEETTEEEEE-SSSEEEEEEEESS-EEEEEEESSS-EEEEEEEETTEEEE-TT-----BTTBEEEEEEE-TT-EEEEEEEE---

Radius of gyration: 12.38 Å; chains: 1; bounding box: 26×24×32 Å

Foldseek 3Di:
DDKAWDDWDQFPDWDDDPLEIETEGLDQKIKTKIWAQAFGWHKYKYQAQFFCWKWKAKQNRIDTDHGQRADDDPGIRIDIDGHHGGIMMMIMTGHDND